Protein AF-A0A497AGU4-F1 (afdb_monomer)

Secondary structure (DSSP, 8-state):
--SSSSTTT-TT--HHHHHHHHHHHHHHHHT-HHHHHHHHHHHHHHHHHHHHHHHHHHHHHHHHHHTTGGGGT---TTHHHHHHHHHHHHHHHHHHHHHHHHHHHHHHHHHHS-TTS---HHHHHHHHHHHHHHHHHHHHHHHHHHHTT--

pLDDT: mean 74.71, std 13.4, range [41.19, 93.88]

Solvent-accessible surface area (backbone atoms only — not comparable to full-atom values): 8896 Å² total; per-residue (Å²): 142,86,82,70,71,64,57,77,78,41,83,84,68,56,67,64,72,71,43,46,65,56,55,48,57,50,49,58,59,63,68,28,71,67,53,48,50,54,50,52,52,52,50,52,48,55,54,50,52,46,64,68,46,44,60,59,54,49,48,52,54,49,48,45,59,71,69,54,68,50,75,80,78,62,90,57,86,49,60,68,55,49,50,54,51,48,52,52,49,52,50,53,48,53,51,52,52,51,51,50,52,51,52,50,50,52,66,51,48,58,73,72,48,59,87,85,54,83,89,44,74,67,56,54,51,52,54,51,52,52,50,52,54,50,50,52,52,53,50,49,52,51,50,55,61,57,59,72,73,75,123

Sequence (151 aa):
MMEGVGLKLAPDFDIFAVSKPYVQRFMWRQFSPRTLGEKALRGGQEWGDLVLTLPRRLSHLLDDLGAGDLSASLHLPEIPALMIRLDRIANRLSISILLAALIMGLATLVPAFNLTEQVNLATILVITSFAVVSLLSLWLIFSIWRSGRGR

Structure (mmCIF, N/CA/C/O backbone):
data_AF-A0A497AGU4-F1
#
_entry.id   AF-A0A497AGU4-F1
#
loop_
_atom_site.group_PDB
_atom_site.id
_atom_site.type_symbol
_atom_site.label_atom_id
_atom_site.label_alt_id
_atom_site.label_comp_id
_atom_site.label_asym_id
_atom_site.label_entity_id
_atom_site.label_seq_id
_atom_site.pdbx_PDB_ins_code
_atom_site.Cartn_x
_atom_site.Cartn_y
_atom_site.Cartn_z
_atom_site.occupancy
_atom_site.B_iso_or_equiv
_atom_site.auth_seq_id
_atom_site.auth_comp_id
_atom_site.auth_asym_id
_atom_site.auth_atom_id
_atom_site.pdbx_PDB_model_num
ATOM 1 N N . MET A 1 1 ? -28.821 -32.118 39.301 1.00 45.69 1 MET A N 1
ATOM 2 C CA . MET A 1 1 ? -28.788 -33.525 39.762 1.00 45.69 1 MET A CA 1
ATOM 3 C C . MET A 1 1 ? -30.189 -34.127 39.662 1.00 45.69 1 MET A C 1
ATOM 5 O O . MET A 1 1 ? -30.903 -34.199 40.647 1.00 45.69 1 MET A O 1
ATOM 9 N N . MET A 1 2 ? -30.610 -34.507 38.456 1.00 48.03 2 MET A N 1
ATOM 10 C CA . MET A 1 2 ? -31.859 -35.245 38.184 1.00 48.03 2 MET A CA 1
ATOM 11 C C . MET A 1 2 ? -31.584 -36.278 37.075 1.00 48.03 2 MET A C 1
ATOM 13 O O . MET A 1 2 ? -32.355 -36.449 36.147 1.00 48.03 2 MET A O 1
ATOM 17 N N . GLU A 1 3 ? -30.427 -36.936 37.145 1.00 51.88 3 GLU A N 1
ATOM 18 C CA . GLU A 1 3 ? -29.970 -37.918 36.144 1.00 51.88 3 GLU A CA 1
ATOM 19 C C . GLU A 1 3 ? -30.017 -39.362 36.668 1.00 51.88 3 GLU A C 1
ATOM 21 O O . GLU A 1 3 ? -29.841 -40.306 35.910 1.00 51.88 3 GLU A O 1
ATOM 26 N N . GLY A 1 4 ? -30.298 -39.560 37.964 1.00 54.22 4 GLY A N 1
ATOM 27 C CA . GLY A 1 4 ? -30.180 -40.866 38.627 1.00 54.22 4 GLY A CA 1
ATOM 28 C C . GLY A 1 4 ? -31.490 -41.544 39.041 1.00 54.22 4 GLY A C 1
ATOM 29 O O . GLY A 1 4 ? -31.438 -42.612 39.645 1.00 54.22 4 GLY A O 1
ATOM 30 N N . VAL A 1 5 ? -32.659 -40.945 38.778 1.00 58.31 5 VAL A N 1
ATOM 31 C CA . VAL A 1 5 ? -33.949 -41.494 39.259 1.00 58.31 5 VAL A CA 1
ATOM 32 C C . VAL A 1 5 ? -34.577 -42.473 38.253 1.00 58.31 5 VAL A C 1
ATOM 34 O O . VAL A 1 5 ? -35.238 -43.419 38.668 1.00 58.31 5 VAL A O 1
ATOM 37 N N . GLY A 1 6 ? -34.306 -42.331 36.948 1.00 54.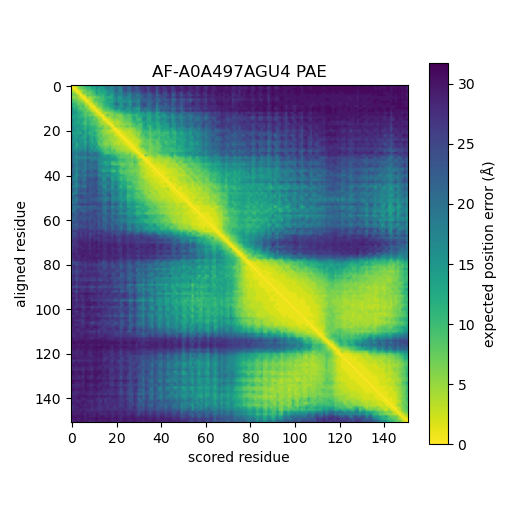00 6 GLY A N 1
ATOM 38 C CA . GLY A 1 6 ? -34.832 -43.235 35.909 1.00 54.00 6 GLY A CA 1
ATOM 39 C C . GLY A 1 6 ? -34.167 -44.620 35.877 1.00 54.00 6 GLY A C 1
ATOM 40 O O . GLY A 1 6 ? -34.847 -45.629 35.722 1.00 54.00 6 GLY A O 1
ATOM 41 N N . LEU A 1 7 ? -32.855 -44.683 36.128 1.00 52.78 7 LEU A N 1
ATOM 42 C CA . LEU A 1 7 ? -32.063 -45.926 36.127 1.00 52.78 7 LEU A CA 1
ATOM 43 C C . LEU A 1 7 ? -32.374 -46.875 37.300 1.00 52.78 7 LEU A C 1
ATOM 45 O O . LEU A 1 7 ? -32.033 -48.051 37.241 1.00 52.78 7 LEU A O 1
ATOM 49 N N . LYS A 1 8 ? -33.035 -46.391 38.362 1.00 51.84 8 LYS A N 1
ATOM 50 C CA . LYS A 1 8 ? -33.446 -47.222 39.509 1.00 51.84 8 LYS A CA 1
ATOM 51 C C . LYS A 1 8 ? -34.748 -47.999 39.280 1.00 51.84 8 LYS A C 1
ATOM 53 O O . LYS A 1 8 ? -35.023 -48.912 40.051 1.00 51.84 8 LYS A O 1
ATOM 58 N N . LEU A 1 9 ? -35.541 -47.640 38.265 1.00 57.28 9 LEU A N 1
ATOM 59 C CA . LEU A 1 9 ? -36.857 -48.242 38.005 1.00 57.28 9 LEU A CA 1
ATOM 60 C C . LEU A 1 9 ? -36.846 -49.248 36.838 1.00 57.28 9 LEU A C 1
ATOM 62 O O . LEU A 1 9 ? -37.676 -50.151 36.815 1.00 57.28 9 LEU A O 1
ATOM 66 N N . ALA A 1 10 ? -35.903 -49.118 35.898 1.00 52.28 10 ALA A N 1
ATOM 67 C CA . ALA A 1 10 ? -35.693 -50.054 34.792 1.00 52.28 10 ALA A CA 1
ATOM 68 C C . ALA A 1 10 ? -34.215 -50.007 34.336 1.00 52.28 10 ALA A C 1
ATOM 70 O O . ALA A 1 10 ? -33.828 -49.062 33.646 1.00 52.28 10 ALA A O 1
ATOM 71 N N . PRO A 1 11 ? -33.374 -50.987 34.718 1.00 58.62 11 PRO A N 1
ATOM 72 C CA . PRO A 1 11 ? -31.933 -50.960 34.442 1.00 58.62 11 PRO A CA 1
ATOM 73 C C . PRO A 1 11 ? -31.555 -51.089 32.951 1.00 58.62 11 PRO A C 1
ATOM 75 O O . PRO A 1 11 ? -30.430 -50.755 32.601 1.00 58.62 11 PRO A O 1
ATOM 78 N N . ASP A 1 12 ? -32.487 -51.490 32.077 1.00 57.00 12 ASP A N 1
ATOM 79 C CA . ASP A 1 12 ? -32.294 -51.586 30.616 1.00 57.00 12 ASP A CA 1
ATOM 80 C C . ASP A 1 12 ? -32.781 -50.347 29.829 1.00 57.00 12 ASP A C 1
ATOM 82 O O . ASP A 1 12 ? -32.783 -50.342 28.596 1.00 57.00 12 ASP A O 1
ATOM 86 N N . PHE A 1 13 ? -33.240 -49.282 30.501 1.00 54.38 13 PHE A N 1
ATOM 87 C CA . PHE A 1 13 ? -33.781 -48.107 29.810 1.00 54.38 13 PHE A CA 1
ATOM 88 C C . PHE A 1 13 ? -32.669 -47.164 29.326 1.00 54.38 13 PHE A C 1
ATOM 90 O O . PHE A 1 13 ? -32.202 -46.282 30.049 1.00 54.38 13 PHE A O 1
ATOM 97 N N . ASP A 1 14 ? -32.265 -47.331 28.068 1.00 59.84 14 ASP A N 1
ATOM 98 C CA . ASP A 1 14 ? -31.318 -46.447 27.391 1.00 59.84 14 ASP A CA 1
ATOM 99 C C . ASP A 1 14 ? -31.988 -45.117 26.980 1.00 59.84 14 ASP A C 1
ATOM 101 O O . ASP A 1 14 ? -32.663 -44.997 25.952 1.00 59.84 14 ASP A O 1
ATOM 105 N N . ILE A 1 15 ? -31.780 -44.079 27.796 1.00 60.94 15 ILE A N 1
ATOM 106 C CA . ILE A 1 15 ? -32.258 -42.708 27.552 1.00 60.94 15 ILE A CA 1
ATOM 107 C C . ILE A 1 15 ? -31.717 -42.159 26.219 1.00 60.94 15 ILE A C 1
ATOM 109 O O . ILE A 1 15 ? -32.409 -41.382 25.549 1.00 60.94 15 ILE A O 1
ATOM 113 N N . PHE A 1 16 ? -30.523 -42.579 25.784 1.00 60.28 16 PHE A N 1
ATOM 114 C CA . PHE A 1 16 ? -29.943 -42.164 24.506 1.00 60.28 16 PHE A CA 1
ATOM 115 C C . PHE A 1 16 ? -30.671 -42.802 23.322 1.00 60.28 16 PHE A C 1
ATOM 117 O O . PHE A 1 16 ? -30.890 -42.123 22.318 1.00 60.28 16 PHE A O 1
ATOM 124 N N . ALA A 1 17 ? -31.125 -44.054 23.433 1.00 61.38 17 ALA A N 1
ATOM 125 C CA . ALA A 1 17 ? -31.879 -44.726 22.371 1.00 61.38 17 ALA A CA 1
ATOM 126 C C . ALA A 1 17 ? -33.224 -44.038 22.072 1.00 61.38 17 ALA A C 1
ATOM 128 O O . ALA A 1 17 ? -33.608 -43.900 20.908 1.00 61.38 17 ALA A O 1
ATOM 129 N N . VAL A 1 18 ? -33.912 -43.540 23.106 1.00 63.91 18 VAL A N 1
ATOM 130 C CA . VAL A 1 18 ? -35.230 -42.885 22.976 1.00 63.91 18 VAL A CA 1
ATOM 131 C C . VAL A 1 18 ? -35.118 -41.428 22.511 1.00 63.91 18 VAL A C 1
ATOM 133 O O . VAL A 1 18 ? -35.979 -40.934 21.780 1.00 63.91 18 VAL A O 1
ATOM 136 N N . SER A 1 19 ? -34.048 -40.727 22.892 1.00 65.44 19 SER A N 1
ATOM 137 C CA . SER A 1 19 ? -33.839 -39.313 22.542 1.00 65.44 19 SER A CA 1
ATOM 138 C C . SER A 1 19 ? -33.184 -39.105 21.166 1.00 65.44 19 SER A C 1
ATOM 140 O O . SER A 1 19 ? -33.421 -38.075 20.525 1.00 65.44 19 SER A O 1
ATOM 142 N N . LYS A 1 20 ? -32.455 -40.102 20.644 1.00 65.00 20 LYS A N 1
ATOM 143 C CA . LYS A 1 20 ? -31.823 -40.099 19.308 1.00 65.00 20 LYS A CA 1
ATOM 144 C C . LYS A 1 20 ? -32.729 -39.612 18.158 1.00 65.00 20 LYS A C 1
ATOM 146 O O . LYS A 1 20 ? -32.297 -38.712 17.434 1.00 65.00 20 LYS A O 1
ATOM 151 N N . PRO A 1 21 ? -33.976 -40.097 17.972 1.00 66.75 21 PRO A N 1
ATOM 152 C CA . PRO A 1 21 ? -34.827 -39.648 16.862 1.00 66.75 21 PRO A CA 1
ATOM 153 C C . PRO A 1 21 ? -35.285 -38.185 16.982 1.00 66.75 21 PRO A C 1
ATOM 155 O O . PRO A 1 21 ? -35.512 -37.526 15.964 1.00 66.75 21 PRO A O 1
ATOM 158 N N . TYR A 1 22 ? -35.391 -37.645 18.199 1.00 66.25 22 TYR A N 1
ATOM 159 C CA . TYR A 1 22 ? -35.769 -36.246 18.425 1.00 66.25 22 TYR A CA 1
ATOM 160 C C . TYR A 1 22 ? -34.599 -35.298 18.165 1.00 66.25 22 TYR A C 1
ATOM 162 O O . TYR A 1 22 ? -34.769 -34.293 17.471 1.00 66.25 22 TYR A O 1
ATOM 170 N N . VAL A 1 23 ? -33.401 -35.658 18.636 1.00 67.94 23 VAL A N 1
ATOM 171 C CA . VAL A 1 23 ? -32.162 -34.913 18.358 1.00 67.94 23 VAL A CA 1
ATOM 172 C C . VAL A 1 23 ? -31.863 -34.920 16.861 1.00 67.94 23 VAL A C 1
ATOM 174 O O . VAL A 1 23 ? -31.561 -33.876 16.286 1.00 67.94 23 VAL A O 1
ATOM 177 N N . GLN A 1 24 ? -32.044 -36.063 16.193 1.00 65.75 24 GLN A N 1
ATOM 178 C CA . GLN A 1 24 ? -31.858 -36.172 14.750 1.00 65.75 24 GLN A CA 1
ATOM 179 C C . GLN A 1 24 ? -32.861 -35.278 14.000 1.00 65.75 24 GLN A C 1
ATOM 181 O O . GLN A 1 24 ? -32.452 -34.443 13.203 1.00 65.75 24 GLN A O 1
ATOM 186 N N . ARG A 1 25 ? -34.164 -35.308 14.308 1.00 67.19 25 ARG A N 1
ATOM 187 C CA . ARG A 1 25 ? -35.135 -34.387 13.670 1.00 67.19 25 ARG A CA 1
ATOM 188 C C . ARG A 1 25 ? -34.815 -32.905 13.898 1.00 67.19 25 ARG A C 1
ATOM 190 O O . ARG A 1 25 ? -35.063 -32.088 13.009 1.00 67.19 25 ARG A O 1
ATOM 197 N N . PHE A 1 26 ? -34.256 -32.556 15.054 1.00 66.38 26 PHE A N 1
ATOM 198 C CA . PHE A 1 26 ? -33.848 -31.188 15.367 1.00 66.38 26 PHE A CA 1
ATOM 199 C C . PHE A 1 26 ? -32.612 -30.756 14.563 1.00 66.38 26 PHE A C 1
ATOM 201 O O . PHE A 1 26 ? -32.624 -29.699 13.933 1.00 66.38 26 PHE A O 1
ATOM 208 N N . MET A 1 27 ? -31.588 -31.613 14.482 1.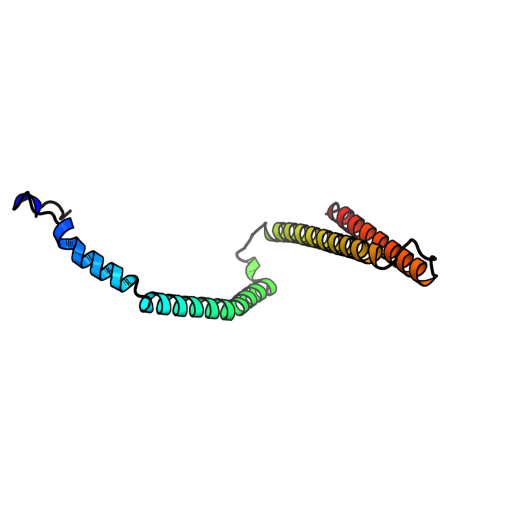00 66.31 27 MET A N 1
ATOM 209 C CA . MET A 1 27 ? -30.391 -31.367 13.670 1.00 66.31 27 MET A CA 1
ATOM 210 C C . MET A 1 27 ? -30.725 -31.203 12.184 1.00 66.31 27 MET A C 1
ATOM 212 O O . MET A 1 27 ? -30.236 -30.272 11.551 1.00 66.31 27 MET A O 1
ATOM 216 N N . TRP A 1 28 ? -31.605 -32.043 11.630 1.00 66.06 28 TRP A N 1
ATOM 217 C CA . TRP A 1 28 ? -31.992 -31.970 10.214 1.00 66.06 28 TRP A CA 1
ATOM 218 C C . TRP A 1 28 ? -32.798 -30.704 9.881 1.00 66.06 28 TRP A C 1
ATOM 220 O O . TRP A 1 28 ? -32.682 -30.172 8.780 1.00 66.06 28 TRP A O 1
ATOM 230 N N . ARG A 1 29 ? -33.570 -30.166 10.837 1.00 62.94 29 ARG A N 1
ATOM 231 C CA . ARG A 1 29 ? -34.223 -28.851 10.697 1.00 62.94 29 ARG A CA 1
ATOM 232 C C . ARG A 1 29 ? -33.232 -27.693 10.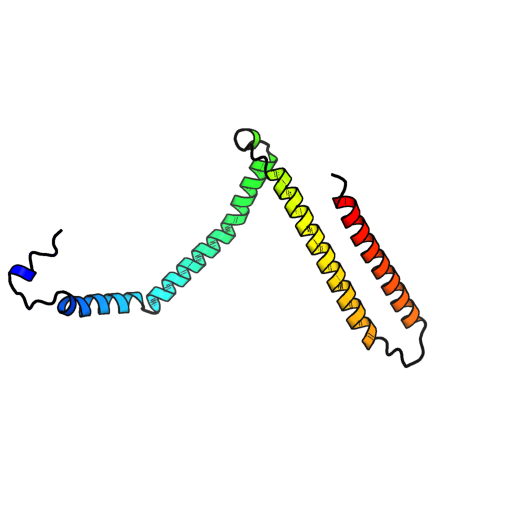782 1.00 62.94 29 ARG A C 1
ATOM 234 O O . ARG A 1 29 ? -33.377 -26.721 10.047 1.00 62.94 29 ARG A O 1
ATOM 241 N N . GLN A 1 30 ? -32.226 -27.794 11.646 1.00 61.22 30 GLN A N 1
ATOM 242 C CA . GLN A 1 30 ? -31.214 -26.751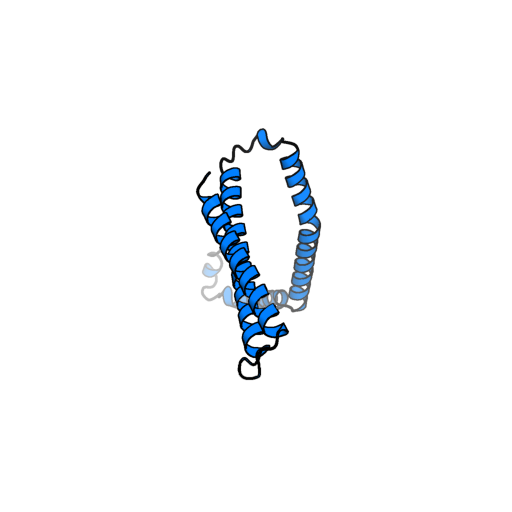 11.825 1.00 61.22 30 GLN A CA 1
ATOM 243 C C . GLN A 1 30 ? -30.235 -26.671 10.640 1.00 61.22 30 GLN A C 1
ATOM 245 O O . GLN A 1 30 ? -29.825 -25.572 10.263 1.00 61.22 30 GLN A O 1
ATOM 250 N N . PHE A 1 31 ? -29.941 -27.814 10.012 1.00 59.94 31 PHE A N 1
ATOM 251 C CA . PHE A 1 31 ? -29.152 -27.950 8.780 1.00 59.94 31 PHE A CA 1
ATOM 252 C C . PHE A 1 31 ? -29.984 -27.852 7.492 1.00 59.94 31 PHE A C 1
ATOM 254 O O . PHE A 1 31 ? -29.509 -28.223 6.419 1.00 59.94 31 PHE A O 1
ATOM 261 N N . SER A 1 32 ? -31.219 -27.343 7.553 1.00 70.00 32 SER A N 1
ATOM 262 C CA . SER A 1 32 ? -31.976 -27.123 6.322 1.00 70.00 32 SER A CA 1
ATOM 263 C C . SER A 1 32 ? -31.325 -26.004 5.483 1.00 70.00 32 SER A C 1
ATOM 265 O O . SER A 1 32 ? -30.883 -24.988 6.030 1.00 70.00 32 SER A O 1
ATOM 267 N N . PRO A 1 33 ? -31.293 -26.121 4.145 1.00 70.50 33 PRO A N 1
ATOM 268 C CA . PRO A 1 33 ? -30.739 -25.079 3.277 1.00 70.50 33 PRO A CA 1
ATOM 269 C C . PRO A 1 33 ? -31.461 -23.731 3.439 1.00 70.50 33 PRO A C 1
ATOM 271 O O . PRO A 1 33 ? -30.859 -22.674 3.266 1.00 70.50 33 PRO A O 1
ATOM 274 N N . ARG A 1 34 ? -32.732 -23.753 3.856 1.00 76.88 34 ARG A N 1
ATOM 275 C CA . ARG A 1 34 ? -33.531 -22.552 4.123 1.00 76.88 34 ARG A CA 1
ATOM 276 C C . ARG A 1 34 ? -33.045 -21.789 5.361 1.00 76.88 34 ARG A C 1
ATOM 278 O O . ARG A 1 34 ? -32.909 -20.572 5.311 1.00 76.88 34 ARG A O 1
ATOM 285 N N . THR A 1 35 ? -32.723 -22.495 6.446 1.00 73.69 35 THR A N 1
ATOM 286 C CA . THR A 1 35 ? -32.212 -21.886 7.689 1.00 73.69 35 THR A CA 1
ATOM 287 C C . THR A 1 35 ? -30.774 -21.390 7.547 1.00 73.69 35 THR A C 1
ATOM 289 O O . THR A 1 35 ? -30.408 -20.389 8.159 1.00 73.69 35 THR A O 1
ATOM 292 N N . LEU A 1 36 ? -29.959 -22.053 6.722 1.00 76.94 36 LEU A N 1
ATOM 293 C CA . LEU A 1 36 ? -28.619 -21.578 6.359 1.00 76.94 36 LEU A CA 1
ATOM 294 C C . LEU A 1 36 ? -28.683 -20.312 5.491 1.00 76.94 36 LEU A C 1
ATOM 296 O O . LEU A 1 36 ? -27.957 -19.359 5.765 1.00 76.94 36 LEU A O 1
ATOM 300 N N . GLY A 1 37 ? -29.588 -20.271 4.507 1.00 81.31 37 GLY A N 1
ATOM 301 C CA . GLY A 1 37 ? -29.807 -19.097 3.658 1.00 81.31 37 GLY A CA 1
ATOM 302 C C . GLY A 1 37 ? -30.258 -17.864 4.443 1.00 81.31 37 GLY A C 1
ATOM 303 O O . GLY A 1 37 ? -29.682 -16.794 4.279 1.00 81.31 37 GLY A O 1
ATOM 304 N N . GLU A 1 38 ? -31.221 -18.010 5.360 1.00 82.75 38 GLU A N 1
ATOM 305 C CA . GLU A 1 38 ? -31.660 -16.902 6.225 1.00 82.75 38 GLU A CA 1
ATOM 306 C C . GLU A 1 38 ? -30.543 -16.390 7.144 1.00 82.75 38 GLU A C 1
ATOM 308 O O . GLU A 1 38 ? -30.413 -15.182 7.338 1.00 82.75 38 GLU A O 1
ATOM 313 N N . LYS A 1 39 ? -29.703 -17.282 7.686 1.00 80.38 39 LYS A N 1
ATOM 314 C CA . LYS A 1 39 ? -28.536 -16.883 8.490 1.00 80.38 39 LYS A CA 1
ATOM 315 C C . LYS A 1 39 ? -27.487 -16.151 7.659 1.00 80.38 39 LYS A C 1
ATOM 317 O O . LYS A 1 39 ? -26.944 -15.159 8.131 1.00 80.38 39 LYS A O 1
ATOM 322 N N . ALA A 1 40 ? -27.224 -16.607 6.437 1.00 82.69 40 ALA A N 1
ATOM 323 C CA . ALA A 1 40 ? -26.292 -15.946 5.528 1.00 82.69 40 ALA A CA 1
ATOM 324 C C . ALA A 1 40 ? -26.794 -14.556 5.105 1.00 82.69 40 ALA A C 1
ATOM 326 O O . ALA A 1 40 ? -26.014 -13.611 5.081 1.00 82.69 40 ALA A O 1
ATOM 327 N N . LEU A 1 41 ? -28.098 -14.409 4.842 1.00 87.12 41 LEU A N 1
ATOM 328 C CA . LEU A 1 41 ? -28.732 -13.121 4.539 1.00 87.12 41 LEU A CA 1
ATOM 329 C C . LEU A 1 41 ? -28.655 -12.144 5.715 1.00 87.12 41 LEU A C 1
ATOM 331 O O . LEU A 1 41 ? -28.277 -10.993 5.518 1.00 87.12 41 LEU A O 1
ATOM 335 N N . ARG A 1 42 ? -28.958 -12.604 6.935 1.00 85.00 42 ARG A N 1
ATOM 336 C CA . ARG A 1 42 ? -28.824 -11.778 8.146 1.00 85.00 42 ARG A CA 1
ATOM 337 C C . ARG A 1 42 ? -27.374 -11.384 8.407 1.00 85.00 42 ARG A C 1
ATOM 339 O O . ARG A 1 42 ? -27.112 -10.220 8.674 1.00 85.00 42 ARG A O 1
ATOM 346 N N . GLY A 1 43 ? -26.439 -12.321 8.246 1.00 84.25 43 GLY A N 1
ATOM 347 C CA . GLY A 1 43 ? -25.010 -12.026 8.321 1.00 84.25 43 GLY A CA 1
ATOM 348 C C . GLY A 1 43 ? -24.592 -10.986 7.279 1.00 84.25 43 GLY A C 1
ATOM 349 O O . GLY A 1 43 ? -23.947 -10.006 7.617 1.00 84.25 43 GLY A O 1
ATOM 350 N N . GLY A 1 44 ? -25.024 -11.123 6.024 1.00 88.62 44 GLY A N 1
ATOM 351 C CA . GLY A 1 44 ? -24.745 -10.131 4.981 1.00 88.62 44 GLY A CA 1
ATOM 352 C C . GLY A 1 44 ? -25.299 -8.737 5.301 1.00 88.62 44 GLY A C 1
ATOM 353 O O . GLY A 1 44 ? -24.621 -7.742 5.055 1.00 88.62 44 GLY A O 1
ATOM 354 N N . GLN A 1 45 ? -26.495 -8.660 5.892 1.00 87.50 45 GLN A N 1
ATOM 355 C CA . GLN A 1 45 ? -27.093 -7.398 6.339 1.00 87.50 45 GLN A CA 1
ATOM 356 C C . GLN A 1 45 ? -26.314 -6.762 7.494 1.00 87.50 45 GLN A C 1
ATOM 358 O O . GLN A 1 45 ? -26.013 -5.576 7.423 1.00 87.50 45 GLN A O 1
ATOM 363 N N . GLU A 1 46 ? -25.915 -7.537 8.505 1.00 84.62 46 GLU A N 1
ATOM 364 C CA . GLU A 1 46 ? -25.087 -7.039 9.613 1.00 84.62 46 GLU A CA 1
ATOM 365 C C . GLU A 1 46 ? -23.738 -6.500 9.126 1.00 84.62 46 GLU A C 1
ATOM 367 O O . GLU A 1 46 ? -23.275 -5.465 9.600 1.00 84.62 46 GLU A O 1
ATOM 372 N N . TRP A 1 47 ? -23.115 -7.159 8.146 1.00 86.88 47 TRP A N 1
ATOM 373 C CA . TRP A 1 47 ? -21.879 -6.671 7.529 1.00 86.88 47 TRP A CA 1
ATOM 374 C C . TRP A 1 47 ? -22.106 -5.382 6.733 1.00 86.88 47 TRP A C 1
ATOM 376 O O . TRP A 1 47 ? -21.282 -4.470 6.805 1.00 86.88 47 TRP A O 1
ATOM 386 N N . GLY A 1 48 ? -23.225 -5.282 6.011 1.00 88.69 48 GLY A N 1
ATOM 387 C CA . GLY A 1 48 ? -23.631 -4.061 5.313 1.00 88.69 48 GLY A CA 1
ATOM 388 C C . GLY A 1 48 ? -23.828 -2.886 6.273 1.00 88.69 48 GLY A C 1
ATOM 389 O O . GLY A 1 48 ? -23.241 -1.824 6.072 1.00 88.69 48 GLY A O 1
ATOM 390 N N . ASP A 1 49 ? -24.569 -3.098 7.359 1.00 86.19 49 ASP A N 1
ATOM 391 C CA . ASP A 1 49 ? -24.779 -2.094 8.407 1.00 86.19 49 ASP A CA 1
ATOM 392 C C . ASP A 1 49 ? -23.468 -1.700 9.091 1.00 86.19 49 ASP A C 1
ATOM 394 O O . ASP A 1 49 ? -23.246 -0.521 9.382 1.00 86.19 49 ASP A O 1
ATOM 398 N N . LEU A 1 50 ? -22.557 -2.653 9.309 1.00 87.06 50 LEU A N 1
ATOM 399 C CA . LEU A 1 50 ? -21.242 -2.363 9.868 1.00 87.06 50 LEU A CA 1
ATOM 400 C C . LEU A 1 50 ? -20.455 -1.430 8.945 1.00 87.06 50 LEU A C 1
ATOM 402 O O . LEU A 1 50 ? -19.970 -0.403 9.403 1.00 87.06 50 LEU A O 1
ATOM 406 N N . VAL A 1 51 ? -20.371 -1.739 7.649 1.00 90.69 51 VAL A N 1
ATOM 407 C CA . VAL A 1 51 ? -19.647 -0.916 6.662 1.00 90.69 51 VAL A CA 1
ATOM 408 C C . VAL A 1 51 ? -20.262 0.477 6.534 1.00 90.69 51 VAL A C 1
ATOM 410 O O . VAL A 1 51 ? -19.526 1.453 6.414 1.00 90.69 51 VAL A O 1
ATOM 413 N N . LEU A 1 52 ? -21.589 0.592 6.604 1.00 88.56 52 LEU A N 1
ATOM 414 C CA . LEU A 1 52 ? -22.291 1.876 6.532 1.00 88.56 52 LEU A CA 1
ATOM 415 C C . LEU A 1 52 ? -22.121 2.720 7.804 1.00 88.56 52 LEU A C 1
ATOM 417 O O . LEU A 1 52 ? -22.053 3.947 7.728 1.00 88.56 52 LEU A O 1
ATOM 421 N N . THR A 1 53 ? -22.034 2.089 8.977 1.00 85.69 53 THR A N 1
ATOM 422 C CA . THR A 1 53 ? -21.894 2.797 10.262 1.00 85.69 53 THR A CA 1
ATOM 423 C C . THR A 1 53 ? -20.444 3.049 10.674 1.00 85.69 53 THR A C 1
ATOM 425 O O . THR A 1 53 ? -20.181 4.004 11.408 1.00 85.69 53 THR A O 1
ATOM 428 N N . LEU A 1 54 ? -19.492 2.255 10.178 1.00 90.12 54 LEU A N 1
ATOM 429 C CA . LEU A 1 54 ? -18.056 2.395 10.424 1.00 90.12 54 LEU A CA 1
ATOM 430 C C . LEU A 1 54 ? -17.509 3.802 10.121 1.00 90.12 54 LEU A C 1
ATOM 432 O O . LEU A 1 54 ? -16.883 4.369 11.016 1.00 90.12 54 LEU A O 1
ATOM 436 N N . PRO A 1 55 ? -17.738 4.410 8.935 1.00 87.62 55 PRO A N 1
ATOM 437 C CA . PRO A 1 55 ? -17.182 5.725 8.623 1.00 87.62 55 PRO A CA 1
ATOM 438 C C . PRO A 1 55 ? -17.700 6.801 9.575 1.00 87.62 55 PRO A C 1
ATOM 440 O O . PRO A 1 55 ? -16.938 7.673 9.975 1.00 87.62 55 PRO A O 1
ATOM 443 N N . ARG A 1 56 ? -18.964 6.701 10.004 1.00 84.31 56 ARG A N 1
ATOM 444 C CA . ARG A 1 56 ? -19.572 7.644 10.947 1.00 84.31 56 ARG A CA 1
ATOM 445 C C . ARG A 1 56 ? -18.997 7.502 12.356 1.00 84.31 56 ARG A C 1
ATOM 447 O O . ARG A 1 56 ? -18.771 8.493 13.036 1.00 84.31 56 ARG A O 1
ATOM 454 N N . ARG A 1 57 ? -18.718 6.273 12.803 1.00 84.31 57 ARG A N 1
ATOM 455 C CA . ARG A 1 57 ? -18.012 6.046 14.076 1.00 84.31 57 ARG A CA 1
ATOM 456 C C . ARG A 1 57 ? -16.574 6.549 14.011 1.00 84.31 57 ARG A C 1
ATOM 458 O O . ARG A 1 57 ? -16.103 7.153 14.964 1.00 84.31 57 ARG A O 1
ATOM 465 N N . LEU A 1 58 ? -15.899 6.328 12.886 1.00 85.00 58 LEU A N 1
ATOM 466 C CA . LEU A 1 58 ? -14.531 6.786 12.684 1.00 85.00 58 LEU A CA 1
ATOM 467 C C . LEU A 1 58 ? -14.447 8.316 12.635 1.00 85.00 58 LEU A C 1
ATOM 469 O O . LEU A 1 58 ? -13.535 8.874 13.231 1.00 85.00 58 LEU A O 1
ATOM 473 N N . SER A 1 59 ? -15.404 8.992 11.990 1.00 84.00 59 SER A N 1
ATOM 474 C CA . SER A 1 59 ? -15.455 10.457 11.967 1.00 84.00 59 SER A CA 1
ATOM 475 C C . SER A 1 59 ? -15.664 11.037 13.361 1.00 84.00 59 SER A C 1
ATOM 477 O O . SER A 1 59 ? -14.934 11.940 13.733 1.00 84.00 59 SER A O 1
ATOM 479 N N . HIS A 1 60 ? -16.567 10.466 14.166 1.00 82.56 60 HIS A N 1
ATOM 480 C CA . HIS A 1 60 ? -16.756 10.909 15.552 1.00 82.56 60 HIS A CA 1
ATOM 481 C C . HIS A 1 60 ? -15.481 10.756 16.390 1.00 82.56 60 HIS A C 1
ATOM 483 O O . HIS A 1 60 ? -15.091 11.687 17.079 1.00 82.56 60 HIS A O 1
ATOM 489 N N . LEU A 1 61 ? -14.772 9.631 16.258 1.00 81.19 61 LEU A N 1
ATOM 490 C CA . LEU A 1 61 ? -13.489 9.442 16.942 1.00 81.19 61 LEU A CA 1
ATOM 491 C C . LEU A 1 61 ? -12.423 10.448 16.482 1.00 81.19 61 LEU A C 1
ATOM 493 O O . LEU A 1 61 ? -11.624 10.907 17.292 1.00 81.19 61 LEU A O 1
ATOM 497 N N . LEU A 1 62 ? -12.389 10.779 15.188 1.00 80.12 62 LEU A N 1
ATOM 498 C CA . LEU A 1 62 ? -11.466 11.774 14.633 1.00 80.12 62 LEU A CA 1
ATOM 499 C C . LEU A 1 62 ? -11.811 13.198 15.086 1.00 80.12 62 LEU A C 1
ATOM 501 O O . LEU A 1 62 ? -10.894 13.969 15.361 1.00 80.12 62 LEU A O 1
ATOM 505 N N . ASP A 1 63 ? -13.097 13.527 15.201 1.00 81.19 63 ASP A N 1
ATOM 506 C CA . ASP A 1 63 ? -13.569 14.812 15.721 1.00 81.19 63 ASP A CA 1
ATOM 507 C C . ASP A 1 63 ? -13.214 14.959 17.209 1.00 81.19 63 ASP A C 1
ATOM 509 O O . ASP A 1 63 ? -12.666 15.988 17.604 1.00 81.19 63 ASP A O 1
ATOM 513 N N . ASP A 1 64 ? -13.407 13.908 18.013 1.00 73.38 64 ASP A N 1
ATOM 514 C CA . ASP A 1 64 ? -13.029 13.879 19.435 1.00 73.38 64 ASP A CA 1
ATOM 515 C C . ASP A 1 64 ? -11.501 13.998 19.628 1.00 73.38 64 ASP A C 1
ATOM 517 O O . ASP A 1 64 ? -11.021 14.658 20.555 1.00 73.38 64 ASP A O 1
ATOM 521 N N . LEU A 1 65 ? -10.713 13.405 18.718 1.00 72.12 65 LEU A N 1
ATOM 522 C CA . LEU A 1 65 ? -9.253 13.570 18.648 1.00 72.12 65 LEU A CA 1
ATOM 523 C C . LEU A 1 65 ? -8.846 14.993 18.252 1.00 72.12 65 LEU A C 1
ATOM 525 O O . LEU A 1 65 ? -7.905 15.540 18.829 1.00 72.12 65 LEU A O 1
ATOM 529 N N . GLY A 1 66 ? -9.534 15.594 17.280 1.00 69.25 66 GLY A N 1
ATOM 530 C CA . GLY A 1 66 ? -9.246 16.938 16.777 1.00 69.25 66 GLY A CA 1
ATOM 531 C C . GLY A 1 66 ? -9.651 18.054 17.741 1.00 69.25 66 GLY A C 1
ATOM 532 O O . GLY A 1 66 ? -8.976 19.081 17.802 1.00 69.25 66 GLY A O 1
ATOM 533 N N . ALA A 1 67 ? -10.711 17.847 18.524 1.00 72.00 67 ALA A N 1
ATOM 534 C CA . ALA A 1 67 ? -11.222 18.812 19.498 1.00 72.00 67 ALA A CA 1
ATOM 535 C C . ALA A 1 67 ? -10.384 18.891 20.790 1.00 72.00 67 ALA A C 1
ATOM 537 O O . ALA A 1 67 ? -10.617 19.769 21.618 1.00 72.00 67 ALA A O 1
ATOM 538 N N . GLY A 1 68 ? -9.399 18.001 20.973 1.00 59.41 68 GLY A N 1
ATOM 539 C CA . GLY A 1 68 ? -8.505 18.000 22.136 1.00 59.41 68 GLY A CA 1
ATOM 540 C C . GLY A 1 68 ? -9.140 17.491 23.437 1.00 59.41 68 GLY A C 1
ATOM 541 O O . GLY A 1 68 ? -8.467 17.482 24.472 1.00 59.41 68 GLY A O 1
ATOM 542 N N . ASP A 1 69 ? -10.390 17.019 23.397 1.00 57.34 69 ASP A N 1
ATOM 543 C CA . ASP A 1 69 ? -11.160 16.588 24.576 1.00 57.34 69 ASP A CA 1
ATOM 544 C C . ASP A 1 69 ? -10.677 15.235 25.146 1.00 57.34 69 ASP A C 1
ATOM 546 O O . ASP A 1 69 ? -10.907 14.883 26.303 1.00 57.34 69 ASP A O 1
ATOM 550 N N . LEU A 1 70 ? -9.871 14.492 24.378 1.00 53.50 70 LEU A N 1
ATOM 551 C CA . LEU A 1 70 ? -9.224 13.258 24.843 1.00 53.50 70 LEU A CA 1
ATOM 552 C C . LEU A 1 70 ? -8.039 13.497 25.800 1.00 53.50 70 LEU A C 1
ATOM 554 O O . LEU A 1 70 ? -7.530 12.542 26.396 1.00 53.50 70 LEU A O 1
ATOM 558 N N . SER A 1 71 ? -7.649 14.759 26.024 1.00 53.00 71 SER A N 1
ATOM 559 C CA . SER A 1 71 ? -6.629 15.141 27.015 1.00 53.00 71 SER A CA 1
ATOM 560 C C . SER A 1 71 ? -7.032 14.782 28.454 1.00 53.00 71 SER A C 1
ATOM 562 O O . SER A 1 71 ? -6.168 14.665 29.322 1.00 53.00 71 SER A O 1
ATOM 564 N N . ALA A 1 72 ? -8.328 14.579 28.727 1.00 53.59 72 ALA A N 1
ATOM 565 C CA . ALA A 1 72 ? -8.835 14.368 30.082 1.00 53.59 72 ALA A CA 1
ATOM 566 C C . ALA A 1 72 ? -8.808 12.904 30.574 1.00 53.59 72 ALA A C 1
ATOM 568 O O . ALA A 1 72 ? -8.984 12.675 31.769 1.00 53.59 72 ALA A O 1
ATOM 569 N N . SER A 1 73 ? -8.573 11.898 29.714 1.00 53.31 73 SER A N 1
ATOM 570 C CA . SER A 1 73 ? -8.606 10.488 30.169 1.00 53.31 73 SER A CA 1
ATOM 571 C C . SER A 1 73 ? -7.623 9.525 29.494 1.00 53.31 73 SER A C 1
ATOM 573 O O . SER A 1 73 ? -7.366 8.447 30.026 1.00 53.31 73 SER A O 1
ATOM 575 N N . LEU A 1 74 ? -7.000 9.895 28.372 1.00 51.81 74 LEU A N 1
ATOM 576 C CA . LEU A 1 74 ? -6.086 9.008 27.646 1.00 51.81 74 LEU A CA 1
ATOM 577 C C . LEU A 1 74 ? -4.651 9.535 27.725 1.00 51.81 74 LEU A C 1
ATOM 579 O O . LEU A 1 74 ? -4.075 9.995 26.744 1.00 51.81 74 LEU A O 1
ATOM 583 N N . HIS A 1 75 ? -4.028 9.392 28.897 1.00 52.28 75 HIS A N 1
ATOM 584 C CA . HIS A 1 75 ? -2.568 9.306 28.983 1.00 52.28 75 HIS A CA 1
ATOM 585 C C . HIS A 1 75 ? -2.124 7.973 28.351 1.00 52.28 75 HIS A C 1
ATOM 587 O O . HIS A 1 75 ? -1.707 7.057 29.054 1.00 52.28 75 HIS A O 1
ATOM 593 N N . LEU A 1 76 ? -2.260 7.817 27.029 1.00 56.22 76 LEU A N 1
ATOM 594 C CA . LEU A 1 76 ? -1.605 6.733 26.297 1.00 56.22 76 LEU A CA 1
ATOM 595 C C . LEU A 1 76 ? -0.244 7.250 25.815 1.00 56.22 76 LEU A C 1
ATOM 597 O O . LEU A 1 76 ? -0.184 7.895 24.766 1.00 56.22 76 LEU A O 1
ATOM 601 N N . PRO A 1 77 ? 0.871 6.938 26.506 1.00 58.47 77 PRO A N 1
ATOM 602 C CA . PRO A 1 77 ? 2.228 7.226 26.023 1.00 58.47 77 PRO A CA 1
ATOM 603 C C . PRO A 1 77 ? 2.572 6.537 24.684 1.00 58.47 77 PRO A C 1
ATOM 605 O O . PRO A 1 77 ? 3.672 6.694 24.160 1.00 58.47 77 PRO A O 1
ATOM 608 N N . GLU A 1 78 ? 1.640 5.777 24.107 1.00 62.34 78 GLU A N 1
ATOM 609 C CA . GLU A 1 78 ? 1.839 4.949 22.924 1.00 62.34 78 GLU A CA 1
ATOM 610 C C . GLU A 1 78 ? 1.425 5.613 21.603 1.00 62.34 78 GLU A C 1
ATOM 612 O O . GLU A 1 78 ? 1.862 5.146 20.554 1.00 62.34 78 GLU A O 1
ATOM 617 N N . ILE A 1 79 ? 0.653 6.711 21.606 1.00 71.31 79 ILE A N 1
ATOM 618 C CA . ILE A 1 79 ? 0.268 7.414 20.359 1.00 71.31 79 ILE A CA 1
ATOM 619 C C . ILE A 1 79 ? 1.514 7.868 19.562 1.00 71.31 79 ILE A C 1
ATOM 621 O O . ILE A 1 79 ? 1.594 7.569 18.365 1.00 71.31 79 ILE A O 1
ATOM 625 N N . PRO A 1 80 ? 2.540 8.494 20.181 1.00 74.75 80 PRO A N 1
ATOM 626 C CA . PRO A 1 80 ? 3.765 8.860 19.466 1.00 74.75 80 PRO A CA 1
ATOM 627 C C . PRO A 1 80 ? 4.527 7.627 18.961 1.00 74.75 80 PRO A C 1
ATOM 629 O O . PRO A 1 80 ? 5.049 7.621 17.846 1.00 74.75 80 PRO A O 1
ATOM 632 N N . ALA A 1 81 ? 4.551 6.547 19.750 1.00 76.44 81 ALA A N 1
ATOM 633 C CA . ALA A 1 81 ? 5.203 5.295 19.374 1.00 76.44 81 ALA A CA 1
ATOM 634 C C . ALA A 1 81 ? 4.504 4.612 18.186 1.00 76.44 81 ALA A C 1
ATOM 636 O O . ALA A 1 81 ? 5.166 4.010 17.335 1.00 76.44 81 ALA A O 1
ATOM 637 N N . LEU A 1 82 ? 3.178 4.726 18.098 1.00 78.62 82 LEU A N 1
ATOM 638 C CA . LEU A 1 82 ? 2.385 4.215 16.987 1.00 78.62 82 LEU A CA 1
ATOM 639 C C . LEU A 1 82 ? 2.630 5.026 15.711 1.00 78.62 82 LEU A C 1
ATOM 641 O O . LEU A 1 82 ? 2.807 4.423 14.654 1.00 78.62 82 LEU A O 1
ATOM 645 N N . MET A 1 83 ? 2.756 6.355 15.804 1.00 80.25 83 MET A N 1
ATOM 646 C CA . MET A 1 83 ? 3.151 7.186 14.658 1.00 80.25 83 MET A CA 1
ATOM 647 C C . MET A 1 83 ? 4.546 6.825 14.135 1.00 80.25 83 MET A C 1
ATOM 649 O O . MET A 1 83 ? 4.717 6.669 12.930 1.00 80.25 83 MET A O 1
ATOM 653 N N . ILE A 1 84 ? 5.523 6.589 15.019 1.00 81.69 84 ILE A N 1
ATOM 654 C CA . ILE A 1 84 ? 6.873 6.143 14.621 1.00 81.69 84 ILE A CA 1
ATOM 655 C C . ILE A 1 84 ? 6.825 4.772 13.924 1.00 81.69 84 ILE A C 1
ATOM 657 O O . ILE A 1 84 ? 7.539 4.528 12.946 1.00 81.69 84 ILE A O 1
ATOM 661 N N . ARG A 1 85 ? 5.983 3.848 14.407 1.00 81.56 85 ARG A N 1
ATOM 662 C CA . ARG A 1 85 ? 5.789 2.537 13.764 1.00 81.56 85 ARG A CA 1
ATOM 663 C C . ARG A 1 85 ? 5.122 2.669 12.398 1.00 81.56 85 ARG A C 1
ATOM 665 O O . ARG A 1 85 ? 5.562 2.002 11.463 1.00 81.56 85 ARG A O 1
ATOM 672 N N . LEU A 1 86 ? 4.104 3.518 12.277 1.00 85.19 86 LEU A N 1
ATOM 673 C CA . LEU A 1 86 ? 3.430 3.794 11.009 1.00 85.19 86 LEU A CA 1
ATOM 674 C C . LEU A 1 86 ? 4.382 4.416 9.992 1.00 85.19 86 LEU A C 1
ATOM 676 O O . LEU A 1 86 ? 4.426 3.941 8.863 1.00 85.19 86 LEU A O 1
ATOM 680 N N . ASP A 1 87 ? 5.196 5.388 10.397 1.00 84.19 87 ASP A N 1
ATOM 681 C CA . ASP A 1 87 ? 6.189 6.017 9.522 1.00 84.19 87 ASP A CA 1
ATOM 682 C C . ASP A 1 87 ? 7.214 4.993 9.005 1.00 84.19 87 ASP A C 1
ATOM 684 O O . ASP A 1 87 ? 7.514 4.916 7.813 1.00 84.19 87 ASP A O 1
ATOM 688 N N . ARG A 1 88 ? 7.664 4.077 9.874 1.00 84.12 88 ARG A N 1
ATOM 689 C CA . ARG A 1 88 ? 8.548 2.972 9.472 1.00 84.12 88 ARG A CA 1
ATOM 690 C C . ARG A 1 88 ? 7.891 2.028 8.460 1.00 84.12 88 ARG A C 1
ATOM 692 O O . ARG A 1 88 ? 8.562 1.569 7.533 1.00 84.12 88 ARG A O 1
ATOM 699 N N . ILE A 1 89 ? 6.609 1.711 8.641 1.00 86.94 89 ILE A N 1
ATOM 700 C CA . ILE A 1 89 ? 5.851 0.862 7.712 1.00 86.94 89 ILE A CA 1
ATOM 701 C C . ILE A 1 89 ? 5.653 1.587 6.379 1.00 86.94 89 ILE A C 1
ATOM 703 O O . ILE A 1 89 ? 5.932 0.999 5.336 1.00 86.94 89 ILE A O 1
ATOM 707 N N . ALA A 1 90 ? 5.236 2.853 6.410 1.00 86.12 90 ALA A N 1
ATOM 708 C CA . ALA A 1 90 ? 5.040 3.683 5.228 1.00 86.12 90 ALA A CA 1
ATOM 709 C C . ALA A 1 90 ? 6.334 3.799 4.417 1.00 86.12 90 ALA A C 1
ATOM 711 O O . ALA A 1 90 ? 6.332 3.541 3.217 1.00 86.12 90 ALA A O 1
ATOM 712 N N . ASN A 1 91 ? 7.465 4.059 5.075 1.00 85.00 91 ASN A N 1
ATOM 713 C CA . ASN A 1 91 ? 8.763 4.090 4.411 1.00 85.00 91 ASN A CA 1
ATOM 714 C C . ASN A 1 91 ? 9.129 2.733 3.783 1.00 85.00 91 ASN A C 1
ATOM 716 O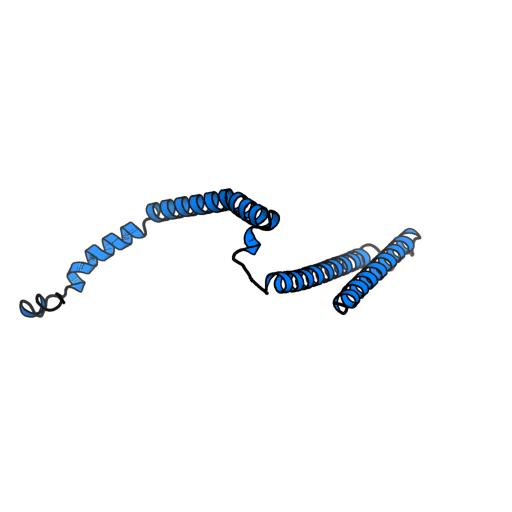 O . ASN A 1 91 ? 9.534 2.662 2.623 1.00 85.00 91 ASN A O 1
ATOM 720 N N . ARG A 1 92 ? 8.936 1.623 4.5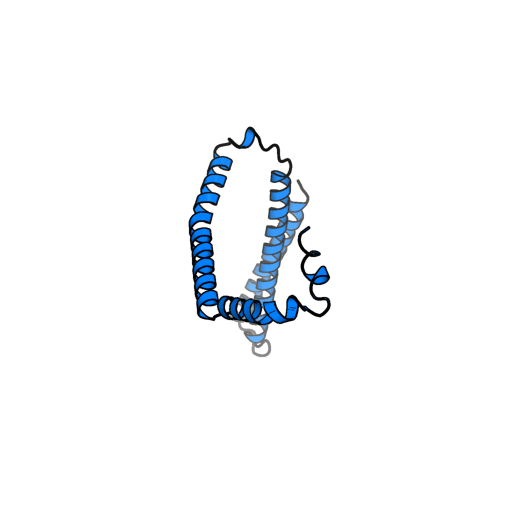10 1.00 87.62 92 ARG A N 1
ATOM 721 C CA . ARG A 1 92 ? 9.192 0.277 3.969 1.00 87.62 92 ARG A CA 1
ATOM 722 C C . ARG A 1 92 ? 8.317 -0.028 2.749 1.00 87.62 92 ARG A C 1
ATOM 724 O O . ARG A 1 92 ? 8.801 -0.654 1.804 1.00 87.62 92 ARG A O 1
ATOM 731 N N . LEU A 1 93 ? 7.060 0.413 2.754 1.00 89.56 93 LEU A N 1
ATOM 732 C CA . LEU A 1 93 ? 6.154 0.285 1.613 1.00 89.56 93 LEU A CA 1
ATOM 733 C C . LEU A 1 93 ? 6.630 1.129 0.430 1.00 89.56 93 LEU A C 1
ATOM 735 O O . LEU A 1 93 ? 6.763 0.585 -0.662 1.00 89.56 93 LEU A O 1
ATOM 739 N N . SER A 1 94 ? 6.976 2.399 0.646 1.00 88.56 94 SER A N 1
ATOM 740 C CA . SER A 1 94 ? 7.519 3.281 -0.395 1.00 88.56 94 SER A CA 1
ATOM 741 C C . SER A 1 94 ? 8.761 2.685 -1.060 1.00 88.56 94 SER A C 1
ATOM 743 O O . SER A 1 94 ? 8.832 2.630 -2.285 1.00 88.56 94 SER A O 1
ATOM 745 N N . ILE A 1 95 ? 9.704 2.155 -0.272 1.00 86.19 95 ILE A N 1
ATOM 746 C CA . ILE A 1 95 ? 10.906 1.482 -0.793 1.00 86.19 95 ILE A CA 1
ATOM 747 C C . ILE A 1 95 ? 10.528 0.240 -1.611 1.00 86.19 95 ILE A C 1
ATOM 749 O O . ILE A 1 95 ? 11.071 0.029 -2.692 1.00 86.19 95 ILE A O 1
ATOM 753 N N . SER A 1 96 ? 9.587 -0.572 -1.123 1.00 90.44 96 SER A N 1
ATOM 754 C CA . SER A 1 96 ? 9.149 -1.789 -1.821 1.00 90.44 96 SER A CA 1
ATOM 755 C C . SER A 1 96 ? 8.477 -1.469 -3.161 1.00 90.44 96 SER A C 1
ATOM 757 O O . SER A 1 96 ? 8.742 -2.140 -4.155 1.00 90.44 96 SER A O 1
ATOM 759 N N . ILE A 1 97 ? 7.649 -0.421 -3.203 1.00 91.94 97 ILE A N 1
ATOM 760 C CA . ILE A 1 97 ? 6.972 0.050 -4.419 1.00 91.94 97 ILE A CA 1
ATOM 761 C C . ILE A 1 97 ? 7.986 0.618 -5.416 1.00 91.94 97 ILE A C 1
ATOM 763 O O . ILE A 1 97 ? 7.935 0.269 -6.593 1.00 91.94 97 ILE A O 1
ATOM 767 N N . LEU A 1 98 ? 8.940 1.437 -4.956 1.00 90.31 98 LEU A N 1
ATOM 768 C CA . LEU A 1 98 ? 10.020 1.959 -5.801 1.00 90.31 98 LEU A CA 1
ATOM 769 C C . LEU A 1 98 ? 10.857 0.829 -6.406 1.00 90.31 98 LEU A C 1
ATOM 771 O O . LEU A 1 98 ? 11.119 0.834 -7.606 1.00 90.31 98 LEU A O 1
ATOM 775 N N . LEU A 1 99 ? 11.236 -0.169 -5.604 1.00 90.19 99 LEU A N 1
ATOM 776 C CA . LEU A 1 99 ? 11.966 -1.341 -6.088 1.00 90.19 99 LEU A CA 1
ATOM 777 C C . LEU A 1 99 ? 11.155 -2.128 -7.121 1.00 90.19 99 LEU A C 1
ATOM 779 O O . LEU A 1 99 ? 11.692 -2.480 -8.168 1.00 90.19 99 LEU A O 1
ATOM 783 N N . ALA A 1 100 ? 9.868 -2.369 -6.865 1.00 93.88 100 ALA A N 1
ATOM 784 C CA . ALA A 1 100 ? 8.995 -3.055 -7.813 1.00 93.88 100 ALA A CA 1
ATOM 785 C C . ALA A 1 100 ? 8.882 -2.290 -9.142 1.00 93.88 100 ALA A C 1
ATOM 787 O O . ALA A 1 100 ? 9.002 -2.896 -10.206 1.00 93.88 100 ALA A O 1
ATOM 788 N N . ALA A 1 101 ? 8.725 -0.964 -9.091 1.00 91.31 101 ALA A N 1
ATOM 789 C CA . ALA A 1 101 ? 8.688 -0.111 -10.275 1.00 91.31 101 ALA A CA 1
ATOM 790 C C . ALA A 1 101 ? 10.008 -0.155 -11.064 1.00 91.31 101 ALA A C 1
ATOM 792 O O . ALA A 1 101 ? 9.979 -0.260 -12.289 1.00 91.31 101 ALA A O 1
ATOM 793 N N . LEU A 1 102 ? 11.161 -0.144 -10.384 1.00 89.31 102 LEU A N 1
ATOM 794 C CA . LEU A 1 102 ? 12.470 -0.280 -11.034 1.00 89.31 102 LEU A CA 1
ATOM 795 C C . LEU A 1 102 ? 12.643 -1.647 -11.698 1.00 89.31 102 LEU A C 1
ATOM 797 O O . LEU A 1 102 ? 13.110 -1.717 -12.833 1.00 89.31 102 LEU A O 1
ATOM 801 N N . ILE A 1 103 ? 12.233 -2.726 -11.026 1.00 90.56 103 ILE A N 1
ATOM 802 C CA . ILE A 1 103 ? 12.282 -4.085 -11.581 1.00 90.56 103 ILE A CA 1
ATOM 803 C C . ILE A 1 103 ? 11.387 -4.186 -12.820 1.00 90.56 103 ILE A C 1
AT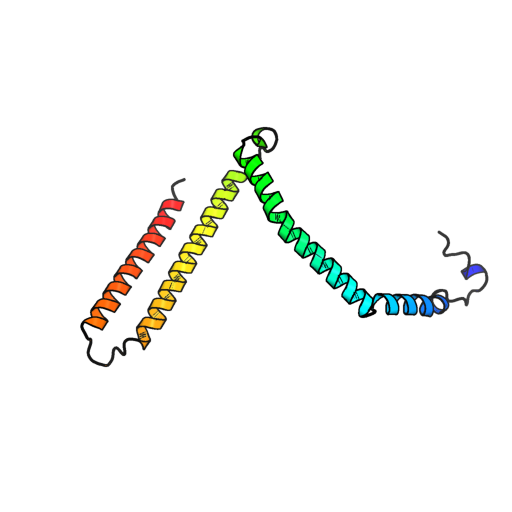OM 805 O O . ILE A 1 103 ? 11.832 -4.697 -13.844 1.00 90.56 103 ILE A O 1
ATOM 809 N N . MET A 1 104 ? 10.155 -3.667 -12.763 1.00 92.19 104 MET A N 1
ATOM 810 C CA . MET A 1 104 ? 9.256 -3.642 -13.924 1.00 92.19 104 MET A CA 1
ATOM 811 C C . MET A 1 104 ? 9.817 -2.789 -15.066 1.00 92.19 104 MET A C 1
ATOM 813 O O . MET A 1 104 ? 9.746 -3.191 -16.227 1.00 92.19 104 MET A O 1
ATOM 817 N N . GLY A 1 105 ? 10.413 -1.637 -14.753 1.00 88.25 105 GLY A N 1
ATOM 818 C CA . GLY A 1 105 ? 11.070 -0.782 -15.740 1.00 88.25 105 GLY A CA 1
ATOM 819 C C . GLY A 1 105 ? 12.222 -1.499 -16.446 1.00 88.25 105 GLY A C 1
ATOM 820 O O . GLY A 1 105 ? 12.269 -1.524 -17.670 1.00 88.25 105 GLY A O 1
ATOM 821 N N . LEU A 1 106 ? 13.096 -2.178 -15.699 1.00 84.69 106 LEU A N 1
ATOM 822 C CA . LEU A 1 106 ? 14.167 -3.001 -16.273 1.00 84.69 106 LEU A CA 1
ATOM 823 C C . LEU A 1 106 ? 13.620 -4.159 -17.118 1.00 84.69 106 LEU A C 1
ATOM 825 O O . LEU A 1 106 ? 14.086 -4.382 -18.233 1.00 84.6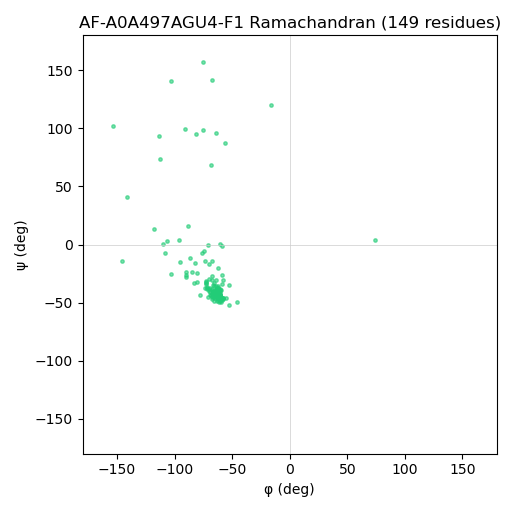9 106 LEU A O 1
ATOM 829 N N . ALA A 1 107 ? 12.617 -4.878 -16.610 1.00 87.56 107 ALA A N 1
ATOM 830 C CA . ALA A 1 107 ? 12.026 -6.029 -17.290 1.00 87.56 107 ALA A CA 1
ATOM 831 C C . ALA A 1 107 ? 11.330 -5.655 -18.606 1.00 87.56 107 ALA A C 1
ATOM 833 O O . ALA A 1 107 ? 11.303 -6.462 -19.531 1.00 87.56 107 ALA A O 1
ATOM 834 N N . THR A 1 108 ? 10.781 -4.442 -18.701 1.00 85.62 108 THR A N 1
ATOM 835 C CA . THR A 1 108 ? 10.163 -3.925 -19.931 1.00 85.62 108 THR A CA 1
ATOM 836 C C . THR A 1 108 ? 11.192 -3.340 -20.894 1.00 85.62 108 THR A C 1
ATOM 838 O O . THR A 1 108 ? 11.037 -3.491 -22.103 1.00 85.62 108 THR A O 1
ATOM 841 N N . LEU A 1 109 ? 12.269 -2.736 -20.386 1.00 82.50 109 LEU A N 1
ATOM 842 C CA . LEU A 1 109 ? 13.303 -2.107 -21.208 1.00 82.50 109 LEU A CA 1
ATOM 843 C C . LEU A 1 109 ? 14.131 -3.124 -22.008 1.00 82.50 109 LEU A C 1
ATOM 845 O O . LEU A 1 109 ? 14.418 -2.892 -23.180 1.00 82.50 109 LEU A O 1
ATOM 849 N N . VAL A 1 110 ? 14.491 -4.256 -21.396 1.00 76.62 110 VAL A N 1
ATOM 850 C CA . VAL A 1 110 ? 15.356 -5.282 -22.010 1.00 76.62 110 VAL A CA 1
ATOM 851 C C . VAL A 1 110 ? 14.780 -5.877 -23.310 1.00 76.62 110 VAL A C 1
ATOM 853 O O . VAL A 1 110 ? 15.513 -5.915 -24.294 1.00 76.62 110 VAL A O 1
ATOM 856 N N . PRO A 1 111 ? 13.511 -6.326 -23.376 1.00 76.25 111 PRO A N 1
ATOM 857 C CA . PRO A 1 111 ? 12.927 -6.835 -24.619 1.00 76.25 111 PRO A CA 1
ATOM 858 C C . PRO A 1 111 ? 12.448 -5.728 -25.571 1.00 76.25 111 PRO A C 1
ATOM 860 O O . PRO A 1 111 ? 12.353 -5.969 -26.770 1.00 76.25 111 PRO A O 1
ATOM 863 N N . ALA A 1 112 ? 12.128 -4.527 -25.069 1.00 72.50 112 ALA A N 1
ATOM 864 C CA . ALA A 1 112 ? 11.645 -3.424 -25.909 1.00 72.50 112 ALA A CA 1
ATOM 865 C C . ALA A 1 112 ? 12.737 -2.855 -26.824 1.00 72.50 112 ALA A C 1
ATOM 867 O O . ALA A 1 112 ? 12.449 -2.385 -27.924 1.00 72.50 112 ALA A O 1
ATOM 868 N N . PHE A 1 113 ? 13.992 -2.917 -26.384 1.00 68.50 113 PHE A N 1
ATOM 869 C CA . PHE A 1 113 ? 15.141 -2.505 -27.170 1.00 68.50 113 PHE A CA 1
ATOM 870 C C . PHE A 1 113 ? 15.965 -3.747 -27.478 1.00 68.50 113 PHE A C 1
ATOM 872 O O . PHE A 1 113 ? 16.811 -4.140 -26.681 1.00 68.50 113 PHE A O 1
ATOM 879 N N . ASN A 1 114 ? 15.713 -4.373 -28.632 1.00 64.44 114 ASN A N 1
ATOM 880 C CA . ASN A 1 114 ? 16.593 -5.395 -29.198 1.00 64.44 114 ASN A CA 1
ATOM 881 C C . ASN A 1 114 ? 18.002 -4.793 -29.354 1.00 64.44 114 ASN A C 1
ATOM 883 O O . ASN A 1 114 ? 18.325 -4.255 -30.409 1.00 64.44 114 ASN A O 1
ATOM 887 N N . LEU A 1 115 ? 18.840 -4.872 -28.311 1.00 60.53 115 LEU A N 1
ATOM 888 C CA . LEU A 1 115 ? 20.190 -4.283 -28.228 1.00 60.53 115 LEU A CA 1
ATOM 889 C C . LEU A 1 115 ? 21.157 -4.792 -29.320 1.00 60.53 115 LEU A C 1
ATOM 891 O O . LEU A 1 115 ? 22.314 -4.383 -29.367 1.00 60.53 115 LEU A O 1
ATOM 895 N N . THR A 1 116 ? 20.690 -5.705 -30.171 1.00 58.44 116 THR A N 1
ATOM 896 C CA . THR A 1 116 ? 21.410 -6.338 -31.274 1.00 58.44 116 THR A CA 1
ATOM 897 C C . THR A 1 116 ? 21.276 -5.582 -32.602 1.00 58.44 116 THR A C 1
ATOM 899 O O . THR A 1 116 ? 22.190 -5.672 -33.416 1.00 58.44 116 THR A O 1
ATOM 902 N N . GLU A 1 117 ? 20.208 -4.807 -32.829 1.00 59.22 117 GLU A N 1
ATOM 903 C CA . GLU A 1 117 ? 20.110 -3.924 -34.003 1.00 59.22 117 GLU A CA 1
ATOM 904 C C . GLU A 1 117 ? 20.381 -2.465 -33.622 1.00 59.22 117 GLU A C 1
ATOM 906 O O . GLU A 1 117 ? 20.007 -2.013 -32.543 1.00 59.22 117 GLU A O 1
ATOM 911 N N . GLN A 1 118 ? 21.093 -1.767 -34.513 1.00 61.16 118 GLN A N 1
ATOM 912 C CA . GLN A 1 118 ? 21.623 -0.402 -34.403 1.00 61.16 118 GLN A CA 1
ATOM 913 C C . GLN A 1 118 ? 21.022 0.469 -33.287 1.00 61.16 118 GLN A C 1
ATOM 915 O O . GLN A 1 118 ? 19.835 0.798 -33.271 1.00 61.16 118 GLN A O 1
ATOM 920 N N . VAL A 1 119 ? 21.896 0.915 -32.380 1.00 68.50 119 VAL A N 1
ATOM 921 C CA . VAL A 1 119 ? 21.554 1.826 -31.284 1.00 68.50 119 VAL A CA 1
ATOM 922 C C . VAL A 1 119 ? 21.111 3.175 -31.861 1.00 68.50 119 VAL A C 1
ATOM 924 O O . VAL A 1 119 ? 21.929 4.030 -32.195 1.00 68.50 119 VAL A O 1
ATOM 927 N N . ASN A 1 120 ? 19.801 3.367 -32.001 1.00 77.19 120 ASN A N 1
ATOM 928 C CA . ASN A 1 120 ? 19.228 4.637 -32.430 1.00 77.19 120 ASN A CA 1
ATOM 929 C C . ASN A 1 120 ? 19.270 5.673 -31.295 1.00 77.19 120 ASN A C 1
ATOM 931 O O . ASN A 1 120 ? 19.271 5.331 -30.110 1.00 77.19 120 ASN A O 1
ATOM 935 N N . LEU A 1 121 ? 19.224 6.961 -31.656 1.00 78.31 121 LEU A N 1
ATOM 936 C CA . LEU A 1 121 ? 19.184 8.082 -30.703 1.00 78.31 121 LEU A CA 1
ATOM 937 C C . LEU A 1 121 ? 18.046 7.933 -29.670 1.00 78.31 121 LEU A C 1
ATOM 939 O O . LEU A 1 121 ? 18.211 8.279 -28.503 1.00 78.31 121 LEU A O 1
ATOM 943 N N . ALA A 1 122 ? 16.911 7.361 -30.089 1.00 79.38 122 ALA A N 1
ATOM 944 C CA . ALA A 1 122 ? 15.772 7.064 -29.223 1.00 79.38 122 ALA A CA 1
ATOM 945 C C . ALA A 1 122 ? 16.117 6.058 -28.109 1.00 79.38 122 ALA A C 1
ATOM 947 O O . ALA A 1 122 ? 15.761 6.282 -26.955 1.00 79.38 122 ALA A O 1
ATOM 948 N N . THR A 1 123 ? 16.862 4.994 -28.427 1.00 81.50 123 THR A N 1
ATOM 949 C CA . THR A 1 123 ? 17.315 3.989 -27.451 1.00 81.50 123 THR A CA 1
ATOM 950 C C . THR A 1 123 ? 18.244 4.617 -26.414 1.00 81.50 123 THR A C 1
ATOM 952 O O . THR A 1 123 ? 18.087 4.384 -25.217 1.00 81.50 123 THR A O 1
ATOM 955 N N . ILE A 1 124 ? 19.169 5.477 -26.855 1.00 81.69 124 ILE A N 1
ATOM 956 C CA . ILE A 1 124 ? 20.093 6.195 -25.964 1.00 81.69 124 ILE A CA 1
ATOM 957 C C . ILE A 1 124 ? 19.322 7.127 -25.023 1.00 81.69 124 ILE A C 1
ATOM 959 O O . ILE A 1 124 ? 19.583 7.125 -23.819 1.00 81.69 124 ILE A O 1
ATOM 963 N N . LEU A 1 125 ? 18.347 7.883 -25.540 1.00 85.44 125 LEU A N 1
ATOM 964 C CA . LEU A 1 125 ? 17.493 8.748 -24.722 1.00 85.44 125 LEU A CA 1
ATOM 965 C C . LEU A 1 125 ? 16.736 7.953 -23.657 1.00 85.44 125 LEU A C 1
ATOM 967 O O . LEU A 1 125 ? 16.782 8.326 -22.487 1.00 85.44 125 LEU A O 1
ATOM 971 N N . VAL A 1 126 ? 16.102 6.837 -24.028 1.00 84.94 126 VAL A N 1
ATOM 972 C CA . VAL A 1 126 ? 15.312 6.034 -23.081 1.00 84.94 126 VAL A CA 1
ATOM 973 C C . VAL A 1 126 ? 16.195 5.425 -21.993 1.00 84.94 126 VAL A C 1
ATOM 975 O O . VAL A 1 126 ? 15.861 5.536 -20.813 1.00 84.94 126 VAL A O 1
ATOM 978 N N . ILE A 1 127 ? 17.342 4.841 -22.354 1.00 84.94 127 ILE A N 1
ATOM 979 C CA . ILE A 1 127 ? 18.293 4.285 -21.378 1.00 84.94 127 ILE A CA 1
ATOM 980 C C . ILE A 1 127 ? 18.800 5.383 -20.438 1.00 84.94 127 ILE A C 1
ATOM 982 O O . ILE A 1 127 ? 18.861 5.177 -19.227 1.00 84.94 127 ILE A O 1
ATOM 986 N N . THR A 1 128 ? 19.122 6.564 -20.970 1.00 88.06 128 THR A N 1
ATOM 987 C CA . THR A 1 128 ? 19.629 7.686 -20.167 1.00 88.06 128 THR A CA 1
ATOM 988 C C . THR A 1 128 ? 18.561 8.202 -19.204 1.00 88.06 128 THR A C 1
ATOM 990 O O . THR A 1 128 ? 18.838 8.372 -18.018 1.00 88.06 128 THR A O 1
ATOM 993 N N . SER A 1 129 ? 17.318 8.386 -19.662 1.00 86.69 129 SER A N 1
ATOM 994 C CA . SER A 1 129 ? 16.196 8.766 -18.795 1.00 86.69 129 SER A CA 1
ATOM 995 C C . SER A 1 129 ? 15.935 7.719 -17.716 1.00 86.69 129 SER A C 1
ATOM 997 O O . SER A 1 129 ? 15.778 8.069 -16.546 1.00 86.69 129 SER A O 1
ATOM 999 N N . PHE A 1 130 ? 15.947 6.435 -18.081 1.00 89.12 130 PHE A N 1
ATOM 1000 C CA . PHE A 1 130 ? 15.780 5.342 -17.130 1.00 89.12 130 PHE A CA 1
ATOM 1001 C C . PHE A 1 130 ? 16.895 5.326 -16.074 1.00 89.12 130 PHE A C 1
ATOM 1003 O O . PHE A 1 130 ? 16.619 5.180 -14.881 1.00 89.12 130 PHE A O 1
ATOM 1010 N N . ALA A 1 131 ? 18.148 5.540 -16.484 1.00 89.38 131 ALA A N 1
ATOM 1011 C CA . ALA A 1 131 ? 19.291 5.621 -15.580 1.00 89.38 131 ALA A CA 1
ATOM 1012 C C . ALA A 1 131 ? 19.174 6.807 -14.610 1.00 89.38 131 ALA A C 1
ATOM 1014 O O . ALA A 1 131 ? 19.390 6.634 -13.410 1.00 89.38 131 ALA A O 1
ATOM 1015 N N . VAL A 1 132 ? 18.769 7.986 -15.095 1.00 92.19 132 VAL A N 1
ATOM 1016 C CA . VAL A 1 132 ? 18.554 9.179 -14.256 1.00 92.19 132 VAL A CA 1
ATOM 1017 C C . VAL A 1 132 ? 17.449 8.935 -13.225 1.00 92.19 132 VAL A C 1
ATOM 1019 O O . VAL A 1 132 ? 17.657 9.188 -12.039 1.00 92.19 132 VAL A O 1
ATOM 1022 N N . VAL A 1 133 ? 16.299 8.392 -13.638 1.00 90.38 133 VAL A N 1
ATOM 1023 C CA . VAL A 1 133 ? 15.183 8.073 -12.726 1.00 90.38 133 VAL A CA 1
ATOM 1024 C C . VAL A 1 133 ? 15.588 7.014 -11.700 1.00 90.38 133 VAL A C 1
ATOM 1026 O O . VAL A 1 133 ? 15.244 7.130 -10.522 1.00 90.38 133 VAL A O 1
ATOM 1029 N N . SER A 1 134 ? 16.361 6.011 -12.115 1.00 89.75 134 SER A N 1
ATOM 1030 C CA . SER A 1 134 ? 16.890 4.983 -11.214 1.00 89.75 134 SER A CA 1
ATOM 1031 C C . SER A 1 134 ? 17.833 5.578 -10.169 1.00 89.75 134 SER A C 1
ATOM 1033 O O . SER A 1 134 ? 17.704 5.272 -8.984 1.00 89.75 134 SER A O 1
ATOM 1035 N N . LEU A 1 135 ? 18.729 6.484 -10.575 1.00 91.50 135 LEU A N 1
ATOM 1036 C CA . LEU A 1 135 ? 19.626 7.190 -9.657 1.00 91.50 135 LEU A CA 1
ATOM 1037 C C . LEU A 1 135 ? 18.855 8.055 -8.657 1.00 91.50 135 LEU A C 1
ATOM 1039 O O . LEU A 1 135 ? 19.141 8.007 -7.463 1.00 91.50 135 LEU A O 1
ATOM 1043 N N . LEU A 1 136 ? 17.864 8.816 -9.128 1.00 88.94 136 LEU A N 1
ATOM 1044 C CA . LEU A 1 136 ? 17.009 9.640 -8.269 1.00 88.94 136 LEU A CA 1
ATOM 1045 C C . LEU A 1 136 ? 16.220 8.783 -7.275 1.00 88.94 136 LEU A C 1
ATOM 1047 O O . LEU A 1 136 ? 16.123 9.136 -6.101 1.00 88.94 136 LEU A O 1
ATOM 1051 N N . SER A 1 137 ? 15.713 7.631 -7.717 1.00 87.44 137 SER A N 1
ATOM 1052 C CA . SER A 1 137 ? 15.000 6.681 -6.856 1.00 87.44 137 SER A CA 1
ATOM 1053 C C . SER A 1 137 ? 15.916 6.122 -5.765 1.00 87.44 137 SER A C 1
ATOM 1055 O O . SER A 1 137 ? 15.544 6.112 -4.593 1.00 87.44 137 SER A O 1
ATOM 1057 N N . LEU A 1 138 ? 17.142 5.720 -6.118 1.00 87.50 138 LEU A N 1
ATOM 1058 C CA . LEU A 1 138 ? 18.149 5.262 -5.153 1.00 87.50 138 LEU A CA 1
ATOM 1059 C C . LEU A 1 138 ? 18.557 6.370 -4.176 1.00 87.50 138 LEU A C 1
ATOM 1061 O O . LEU A 1 138 ? 18.680 6.122 -2.975 1.00 87.50 138 LEU A O 1
ATOM 1065 N N . TRP A 1 139 ? 18.725 7.598 -4.669 1.00 88.38 139 TRP A N 1
ATOM 1066 C CA . TRP A 1 139 ? 19.028 8.760 -3.836 1.00 88.38 139 TRP A CA 1
ATOM 1067 C C . TRP A 1 139 ? 17.903 9.048 -2.835 1.00 88.38 139 TRP A C 1
ATOM 1069 O O . TRP A 1 139 ? 18.172 9.306 -1.662 1.00 88.38 139 TRP A O 1
ATOM 1079 N N . LEU A 1 140 ? 16.642 8.928 -3.259 1.00 84.00 140 LEU A N 1
ATOM 1080 C CA . LEU A 1 140 ? 15.476 9.112 -2.398 1.00 84.00 140 LEU A CA 1
ATOM 1081 C C . LEU A 1 140 ? 15.400 8.033 -1.309 1.00 84.00 140 LEU A C 1
ATOM 1083 O O . LEU A 1 140 ? 15.207 8.362 -0.142 1.00 84.00 140 LEU A O 1
ATOM 1087 N N . ILE A 1 141 ? 15.657 6.767 -1.651 1.00 83.75 141 ILE A N 1
ATOM 1088 C CA . ILE A 1 141 ? 15.756 5.674 -0.668 1.00 83.75 141 ILE A CA 1
ATOM 1089 C C . ILE A 1 141 ? 16.848 5.978 0.368 1.00 83.75 141 ILE A C 1
ATOM 1091 O O . ILE A 1 141 ? 16.614 5.851 1.573 1.00 83.75 141 ILE A O 1
ATOM 1095 N N . PHE A 1 142 ? 18.025 6.427 -0.080 1.00 82.88 142 PHE A N 1
ATOM 1096 C CA . PHE A 1 142 ? 19.125 6.795 0.813 1.00 82.88 142 PHE A CA 1
ATOM 1097 C C . PHE A 1 142 ? 18.768 7.985 1.714 1.00 82.88 142 PHE A C 1
ATOM 1099 O O . PHE A 1 142 ? 19.078 7.976 2.907 1.00 82.88 142 PHE A O 1
ATOM 1106 N N . SER A 1 143 ? 18.072 8.984 1.168 1.00 79.88 143 SER A N 1
ATOM 1107 C CA . SER A 1 143 ? 17.587 10.152 1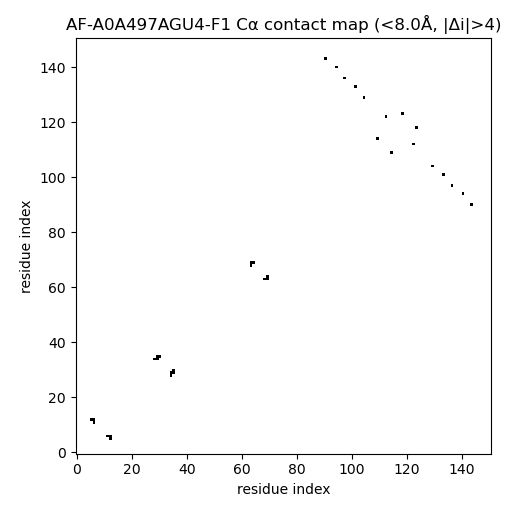.908 1.00 79.88 143 SER A CA 1
ATOM 1108 C C . SER A 1 143 ? 16.626 9.754 3.031 1.00 79.88 143 SER A C 1
ATOM 1110 O O . SER A 1 143 ? 16.829 10.155 4.181 1.00 79.88 143 SER A O 1
ATOM 1112 N N . ILE A 1 144 ? 15.642 8.888 2.752 1.00 76.44 144 ILE A N 1
ATOM 1113 C CA . ILE A 1 144 ? 14.692 8.458 3.787 1.00 76.44 144 ILE A CA 1
ATOM 1114 C C . ILE A 1 144 ? 15.396 7.603 4.853 1.00 76.44 144 ILE A C 1
ATOM 1116 O O . ILE A 1 144 ? 15.148 7.764 6.050 1.00 76.44 144 ILE A O 1
ATOM 1120 N N . TRP A 1 145 ? 16.336 6.739 4.454 1.00 76.94 145 TRP A N 1
ATOM 1121 C CA . TRP A 1 145 ? 17.098 5.926 5.408 1.00 76.94 145 TRP A CA 1
ATOM 1122 C C . TRP A 1 145 ? 18.002 6.770 6.318 1.00 76.94 145 TRP A C 1
ATOM 1124 O O . TRP A 1 145 ? 18.140 6.472 7.506 1.00 76.94 145 TRP A O 1
ATOM 1134 N N . ARG A 1 146 ? 18.578 7.859 5.791 1.00 72.44 146 ARG A N 1
ATOM 1135 C CA . ARG A 1 146 ? 19.370 8.824 6.569 1.00 72.44 146 ARG A CA 1
ATOM 1136 C C . ARG A 1 146 ? 18.496 9.675 7.497 1.00 72.44 146 ARG A C 1
ATOM 1138 O O . ARG A 1 146 ? 18.899 9.922 8.631 1.00 72.44 146 ARG A O 1
ATOM 1145 N N . SER A 1 147 ? 17.306 10.083 7.054 1.00 61.91 147 SER A N 1
ATOM 1146 C CA . SER A 1 147 ? 16.348 10.867 7.852 1.00 61.91 147 SER A CA 1
ATOM 1147 C C . SER A 1 147 ? 15.799 10.098 9.056 1.00 61.91 147 SER A C 1
ATOM 1149 O O . SER A 1 147 ? 15.554 10.691 10.103 1.00 61.91 147 SER A O 1
ATOM 1151 N N . GLY A 1 148 ? 15.642 8.777 8.946 1.00 59.59 148 GLY A N 1
ATOM 1152 C CA . GLY A 1 148 ? 15.144 7.937 10.043 1.00 59.59 148 GLY A CA 1
ATOM 1153 C C . GLY A 1 148 ? 16.126 7.744 11.207 1.00 59.59 148 GLY A C 1
ATOM 1154 O O . GLY A 1 148 ? 15.801 7.039 12.157 1.00 59.59 148 GLY A O 1
ATOM 1155 N N . ARG A 1 149 ? 17.333 8.328 11.138 1.00 51.12 149 ARG A N 1
ATOM 1156 C CA . ARG A 1 149 ? 18.395 8.193 12.153 1.00 51.12 149 ARG A CA 1
ATOM 1157 C C . ARG A 1 149 ? 18.598 9.447 13.015 1.00 51.12 149 ARG A C 1
ATOM 1159 O O . ARG A 1 149 ? 19.526 9.466 13.816 1.00 51.12 149 ARG A O 1
ATOM 1166 N N . GLY A 1 150 ? 17.778 10.485 12.825 1.00 51.50 150 GLY A N 1
ATOM 1167 C CA . GLY A 1 150 ? 17.977 11.817 13.411 1.00 51.50 150 GLY A CA 1
ATOM 1168 C C . GLY A 1 150 ? 16.898 12.318 14.376 1.00 51.50 150 GLY A C 1
ATOM 1169 O O . GLY A 1 150 ? 16.893 13.515 14.655 1.00 51.50 150 GLY A O 1
ATOM 1170 N N . ARG A 1 151 ? 15.985 11.470 14.862 1.00 41.19 151 ARG A N 1
ATOM 1171 C CA . ARG A 1 151 ? 15.008 11.825 15.905 1.00 41.19 151 ARG A CA 1
ATOM 1172 C C . ARG A 1 151 ? 14.799 10.676 16.875 1.00 41.19 151 ARG A C 1
ATOM 1174 O O . ARG A 1 151 ? 14.589 9.547 16.382 1.00 41.19 151 ARG A O 1
#

Radius of gyration: 33.62 Å; Cα contacts (8 Å, |Δi|>4): 18; chains: 1; bounding box: 58×70×74 Å

Foldseek 3Di:
DPPPPVCVPPVPDDPCVVCVVVVVVVVCVCPDPVNVVVVVVVVVVVVVVCVVCVVVVVVVVVVCVVVCVCVPPDPPPCPVVVVLVVLVVVLVVLLVVLVVVLVVLVVCLPVVDPVVPDDDPVNVVSVVVSVVSNVVSVVVNVVSVVVNVPD

Mean predicted aligned error: 16.92 Å